Protein AF-A0A967WI03-F1 (afdb_monomer)

Mean predicted aligned error: 7.48 Å

Solvent-accessible surface area (backbone atoms only — not comparable to full-atom values): 5392 Å² total; per-residue (Å²): 137,85,80,77,81,77,75,78,75,82,81,79,48,70,71,58,52,51,54,53,49,50,52,45,67,76,40,47,65,60,49,51,49,29,46,52,47,22,54,50,31,50,52,46,34,56,50,45,36,52,59,41,24,59,76,35,69,90,49,59,69,73,56,16,50,51,55,17,64,68,30,66,70,36,48,53,28,51,54,50,21,52,52,28,42,50,54,30,52,51,54,52,49,66,73,76,108

pLDDT: mean 90.45, std 12.26, range [49.16, 98.56]

Structure (mmCIF, N/CA/C/O backbone):
data_AF-A0A967WI03-F1
#
_entry.id   AF-A0A967WI03-F1
#
loop_
_atom_site.group_PDB
_atom_site.id
_atom_site.type_symbol
_atom_site.label_atom_id
_atom_site.label_alt_id
_atom_site.label_comp_id
_atom_site.label_asym_id
_atom_site.label_entity_id
_atom_site.label_seq_id
_atom_site.pdbx_PDB_ins_code
_atom_site.Cartn_x
_atom_site.Cartn_y
_atom_site.Cartn_z
_atom_site.occupancy
_atom_site.B_iso_or_equiv
_atom_site.auth_seq_id
_atom_site.auth_comp_id
_atom_site.auth_asym_id
_atom_site.auth_atom_id
_atom_site.pdbx_PDB_model_num
ATOM 1 N N . MET A 1 1 ? 44.776 32.805 -11.571 1.00 49.16 1 MET A N 1
ATOM 2 C CA . MET A 1 1 ? 43.399 32.263 -11.620 1.00 49.16 1 MET A CA 1
ATOM 3 C C . MET A 1 1 ? 43.374 31.160 -12.667 1.00 49.16 1 MET A C 1
ATOM 5 O O . MET A 1 1 ? 43.384 31.469 -13.847 1.00 49.16 1 MET A O 1
ATOM 9 N N . SER A 1 2 ? 43.475 29.898 -12.240 1.00 55.31 2 SER A N 1
ATOM 10 C CA . SER A 1 2 ? 43.470 28.727 -13.129 1.00 55.31 2 SER A CA 1
ATOM 11 C C . SER A 1 2 ? 42.024 28.292 -13.352 1.00 55.31 2 SER A C 1
ATOM 13 O O . SER A 1 2 ? 41.350 27.888 -12.406 1.00 55.31 2 SER A O 1
ATOM 15 N N . THR A 1 3 ? 41.518 28.443 -14.571 1.00 63.12 3 THR A N 1
ATOM 16 C CA . THR A 1 3 ? 40.209 27.924 -14.969 1.00 63.12 3 THR A CA 1
ATOM 17 C C . THR A 1 3 ? 40.357 26.434 -15.246 1.00 63.12 3 THR A C 1
ATOM 19 O O . THR A 1 3 ? 40.925 26.046 -16.266 1.00 63.12 3 THR A O 1
ATOM 22 N N . LEU A 1 4 ? 39.873 25.601 -14.325 1.00 57.59 4 LEU A N 1
ATOM 23 C CA . LEU A 1 4 ? 39.757 24.162 -14.547 1.00 57.59 4 LEU A CA 1
ATOM 24 C C . LEU A 1 4 ? 38.930 23.909 -15.822 1.00 57.59 4 LEU A C 1
ATOM 26 O O . LEU A 1 4 ? 37.849 24.494 -15.956 1.00 57.59 4 LEU A O 1
ATOM 30 N N . PRO A 1 5 ? 39.396 23.064 -16.758 1.00 60.47 5 PRO A N 1
ATOM 31 C CA . PRO A 1 5 ? 38.597 22.696 -17.916 1.00 60.47 5 PRO A CA 1
ATOM 32 C C . PRO A 1 5 ? 37.355 21.936 -17.437 1.00 60.47 5 PRO A C 1
ATOM 34 O O . PRO A 1 5 ? 37.463 20.933 -16.731 1.00 60.47 5 PRO A O 1
ATOM 37 N N . ARG A 1 6 ? 36.162 22.416 -17.811 1.00 61.75 6 ARG A N 1
ATOM 38 C CA . ARG A 1 6 ? 34.929 21.631 -17.672 1.00 61.75 6 ARG A CA 1
ATOM 39 C C . ARG A 1 6 ? 35.108 20.352 -18.484 1.00 61.75 6 ARG A C 1
ATOM 41 O O . ARG A 1 6 ? 35.352 20.426 -19.686 1.00 61.75 6 ARG A O 1
ATOM 48 N N . SER A 1 7 ? 34.994 19.200 -17.831 1.00 61.62 7 SER A N 1
ATOM 49 C CA . SER A 1 7 ? 34.923 17.912 -18.518 1.00 61.62 7 SER A CA 1
ATOM 50 C C . SER A 1 7 ? 33.804 17.969 -19.568 1.00 61.62 7 SER A C 1
ATOM 52 O O . SER A 1 7 ? 32.724 18.480 -19.250 1.00 61.62 7 SER A O 1
ATOM 54 N N . PRO A 1 8 ? 34.035 17.504 -20.808 1.00 57.97 8 PRO A N 1
ATOM 55 C CA . PRO A 1 8 ? 32.982 17.457 -21.810 1.00 57.97 8 PRO A CA 1
ATOM 56 C C . PRO A 1 8 ? 31.863 16.550 -21.297 1.00 57.97 8 PRO A C 1
ATOM 58 O O . PRO A 1 8 ? 32.123 15.427 -20.860 1.00 57.97 8 PRO A O 1
ATOM 61 N N . SER A 1 9 ? 30.624 17.046 -21.314 1.00 65.31 9 SER A N 1
ATOM 62 C CA . SER A 1 9 ? 29.455 16.213 -21.032 1.00 65.31 9 SER A CA 1
ATOM 63 C C . SER A 1 9 ? 29.482 15.006 -21.976 1.00 65.31 9 SER A C 1
ATOM 65 O O . SER A 1 9 ? 29.743 15.202 -23.168 1.00 65.31 9 SER A O 1
ATOM 67 N N . PRO A 1 10 ? 29.238 13.777 -21.488 1.00 68.25 10 PRO A N 1
ATOM 68 C CA . PRO A 1 10 ? 29.223 12.607 -22.352 1.00 68.25 10 PRO A CA 1
ATOM 69 C C . PRO A 1 10 ? 28.200 12.833 -23.467 1.00 68.25 10 PRO A C 1
ATOM 71 O O . PRO A 1 10 ? 27.034 13.130 -23.206 1.00 68.25 10 PRO A O 1
ATOM 74 N N . THR A 1 11 ? 28.657 12.765 -24.716 1.00 75.38 11 THR A N 1
ATOM 75 C CA . THR A 1 11 ? 27.792 12.919 -25.884 1.00 75.38 11 THR A CA 1
ATOM 76 C C . THR A 1 11 ? 26.890 11.690 -25.945 1.00 75.38 11 THR A C 1
ATOM 78 O O . THR A 1 11 ? 27.366 10.580 -26.180 1.00 75.38 11 THR A O 1
ATOM 81 N N . ILE A 1 12 ? 25.599 11.863 -25.657 1.00 78.62 12 ILE A N 1
ATOM 82 C CA . ILE A 1 12 ? 24.605 10.794 -25.798 1.00 78.62 12 ILE A CA 1
ATOM 83 C C . ILE A 1 12 ? 24.452 10.519 -27.295 1.00 78.62 12 ILE A C 1
ATOM 85 O O . ILE A 1 12 ? 24.236 11.450 -28.067 1.00 78.62 12 ILE A O 1
ATOM 89 N N . SER A 1 13 ? 24.600 9.260 -27.707 1.00 87.69 13 SER A N 1
ATOM 90 C CA . SER A 1 13 ? 24.369 8.865 -29.095 1.00 87.69 13 SER A CA 1
ATOM 91 C C . SER A 1 13 ? 22.875 8.757 -29.391 1.00 87.69 13 SER A C 1
ATOM 93 O O . SER A 1 13 ? 22.090 8.376 -28.519 1.00 87.69 13 SER A O 1
ATOM 95 N N . ASP A 1 14 ? 22.495 9.000 -30.644 1.00 86.19 14 ASP A N 1
ATOM 96 C CA . ASP A 1 14 ? 21.108 8.842 -31.104 1.00 86.19 14 ASP A CA 1
ATOM 97 C C . ASP A 1 14 ? 20.587 7.419 -30.844 1.00 86.19 14 ASP A C 1
ATOM 99 O O . ASP A 1 14 ? 19.468 7.239 -30.376 1.00 86.19 14 ASP A O 1
ATOM 103 N N . ALA A 1 15 ? 21.442 6.403 -30.996 1.00 84.50 15 ALA A N 1
ATOM 104 C CA . ALA A 1 15 ? 21.100 5.015 -30.679 1.00 84.50 15 ALA A CA 1
ATOM 105 C C . ALA A 1 15 ? 20.775 4.785 -29.187 1.00 84.50 15 ALA A C 1
ATOM 107 O O . ALA A 1 15 ? 19.947 3.939 -28.852 1.00 84.50 15 ALA A O 1
ATOM 108 N N . SER A 1 16 ? 21.431 5.505 -28.272 1.00 83.94 16 SER A N 1
ATOM 109 C CA . SER A 1 16 ? 21.106 5.445 -26.840 1.00 83.94 16 SER A CA 1
ATOM 110 C C . SER A 1 16 ? 19.806 6.188 -26.531 1.00 83.94 16 SER A C 1
ATOM 112 O O . SER A 1 16 ? 19.042 5.747 -25.673 1.00 83.94 16 SER A O 1
ATOM 114 N N . LEU A 1 17 ? 19.531 7.284 -27.247 1.00 86.62 17 LEU A N 1
ATOM 115 C CA . LEU A 1 17 ? 18.275 8.024 -27.141 1.00 86.62 17 LEU A CA 1
ATOM 116 C C . LEU A 1 17 ? 17.085 7.183 -27.623 1.00 86.62 17 LEU A C 1
ATOM 118 O O . LEU A 1 17 ? 16.088 7.083 -26.912 1.00 86.62 17 LEU A O 1
ATOM 122 N N . GLU A 1 18 ? 17.201 6.539 -28.784 1.00 88.19 18 GLU A N 1
ATOM 123 C CA . GLU A 1 18 ? 16.157 5.673 -29.347 1.00 88.19 18 GLU A CA 1
ATOM 124 C C . GLU A 1 18 ? 15.810 4.520 -28.403 1.00 88.19 18 GLU A C 1
ATOM 126 O O . GLU A 1 18 ? 14.640 4.322 -28.084 1.00 88.19 18 GLU A O 1
ATOM 131 N N . LYS A 1 19 ? 16.817 3.838 -27.843 1.00 86.62 19 LYS A N 1
ATOM 132 C CA . LYS A 1 19 ? 16.597 2.773 -26.850 1.00 86.62 19 LYS A CA 1
ATOM 133 C C . LYS A 1 19 ? 15.852 3.261 -25.607 1.00 86.62 19 LYS A C 1
ATOM 135 O O . LYS A 1 19 ? 14.995 2.548 -25.090 1.00 86.62 19 LYS A O 1
ATOM 140 N N . ALA A 1 20 ? 16.166 4.462 -25.122 1.00 85.50 20 ALA A N 1
ATOM 141 C CA . ALA A 1 20 ? 15.477 5.043 -23.972 1.00 85.50 20 ALA A CA 1
ATOM 142 C C . ALA A 1 20 ? 14.012 5.386 -24.295 1.00 85.50 20 ALA A C 1
ATOM 144 O O . ALA A 1 20 ? 13.128 5.183 -23.460 1.00 85.50 20 ALA A O 1
ATOM 145 N N . LEU A 1 21 ? 13.743 5.880 -25.507 1.00 86.94 21 LEU A N 1
ATOM 146 C CA . LEU A 1 21 ? 12.388 6.177 -25.976 1.00 86.94 21 LEU A CA 1
ATOM 147 C C . LEU A 1 21 ? 11.562 4.904 -26.186 1.00 86.94 21 LEU A C 1
ATOM 149 O O . LEU A 1 21 ? 10.403 4.875 -25.773 1.00 86.94 21 LEU A O 1
ATOM 153 N N . ASP A 1 22 ? 12.150 3.856 -26.762 1.00 89.50 22 ASP A N 1
ATOM 154 C CA . ASP A 1 22 ? 11.504 2.550 -26.916 1.00 89.50 22 ASP A CA 1
ATOM 155 C C . ASP A 1 22 ? 11.158 1.951 -25.551 1.00 89.50 22 ASP A C 1
ATOM 157 O O . ASP A 1 22 ? 10.013 1.570 -25.318 1.00 89.50 22 ASP A O 1
ATOM 161 N N . TRP A 1 23 ? 12.099 1.971 -24.599 1.00 88.19 23 TRP A N 1
ATOM 162 C CA . TRP A 1 23 ? 11.831 1.508 -23.238 1.00 88.19 23 TRP A CA 1
ATOM 163 C C . TRP A 1 23 ? 10.677 2.281 -22.594 1.00 88.19 23 TRP A C 1
ATOM 165 O O . TRP A 1 23 ? 9.781 1.676 -21.998 1.00 88.19 23 TRP A O 1
ATOM 175 N N . LEU A 1 24 ? 10.664 3.614 -22.727 1.00 87.31 24 LEU A N 1
ATOM 176 C CA . LEU A 1 24 ? 9.587 4.441 -22.189 1.00 87.31 24 LEU A CA 1
ATOM 177 C C . LEU A 1 24 ? 8.248 4.086 -22.838 1.00 87.31 24 LEU A C 1
ATOM 179 O O . LEU A 1 24 ? 7.267 3.913 -22.121 1.00 87.31 24 LEU A O 1
ATOM 183 N N . ARG A 1 25 ? 8.201 3.958 -24.167 1.00 89.31 25 ARG A N 1
ATOM 184 C CA . ARG A 1 25 ? 6.987 3.594 -24.904 1.00 89.31 25 ARG A CA 1
ATOM 185 C C . ARG A 1 25 ? 6.442 2.247 -24.438 1.00 89.31 25 ARG A C 1
ATOM 187 O O . ARG A 1 25 ? 5.249 2.140 -24.165 1.00 89.31 25 ARG A O 1
ATOM 194 N N . ASP A 1 26 ? 7.315 1.256 -24.310 1.00 92.44 26 ASP A N 1
ATOM 195 C CA . ASP A 1 26 ? 6.919 -0.125 -24.050 1.00 92.44 26 ASP A CA 1
ATOM 196 C C . ASP A 1 26 ? 6.514 -0.344 -22.577 1.00 92.44 26 ASP A C 1
ATOM 198 O O . ASP A 1 26 ? 5.712 -1.228 -22.277 1.00 92.44 26 ASP A O 1
ATOM 202 N N . ASN A 1 27 ? 7.005 0.491 -21.650 1.00 93.12 27 ASN A N 1
ATOM 203 C CA . ASN A 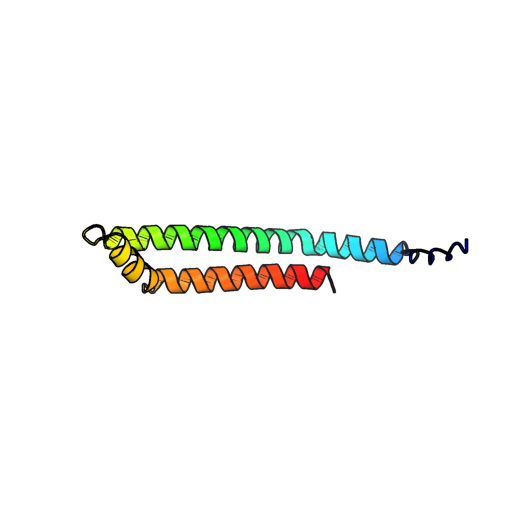1 27 ? 6.752 0.345 -20.210 1.00 93.12 27 ASN A CA 1
ATOM 204 C C . ASN A 1 27 ? 5.818 1.407 -19.608 1.00 93.12 27 ASN A C 1
ATOM 206 O O . ASN A 1 27 ? 5.315 1.201 -18.499 1.00 93.12 27 ASN A O 1
ATOM 210 N N . ALA A 1 28 ? 5.554 2.527 -20.294 1.00 91.06 28 ALA A N 1
ATOM 211 C CA . ALA A 1 28 ? 4.791 3.656 -19.744 1.00 91.06 28 ALA A CA 1
ATOM 212 C C . ALA A 1 28 ? 3.424 3.241 -19.189 1.00 91.06 28 ALA A C 1
ATOM 214 O O . ALA A 1 28 ? 3.041 3.653 -18.093 1.00 91.06 28 ALA A O 1
ATOM 215 N N . GLU A 1 29 ? 2.698 2.395 -19.917 1.00 94.31 29 GLU A N 1
ATOM 216 C CA . GLU A 1 29 ? 1.371 1.946 -19.505 1.00 94.31 29 GLU A CA 1
ATOM 217 C C . GLU A 1 29 ? 1.434 1.062 -18.247 1.00 94.31 29 GLU A C 1
ATOM 219 O O . GLU A 1 29 ? 0.640 1.222 -17.319 1.00 94.31 29 GLU A O 1
ATOM 224 N N . ALA A 1 30 ? 2.417 0.159 -18.173 1.00 94.12 30 ALA A N 1
ATOM 225 C CA . ALA A 1 30 ? 2.628 -0.702 -17.013 1.00 94.12 30 ALA A CA 1
ATOM 226 C C . ALA A 1 30 ? 3.041 0.100 -15.767 1.00 94.12 30 ALA A C 1
ATOM 228 O O . ALA A 1 30 ? 2.502 -0.134 -14.685 1.00 94.12 30 ALA A O 1
ATOM 229 N N . ILE A 1 31 ? 3.928 1.089 -15.922 1.00 94.19 31 ILE A N 1
ATOM 230 C CA . ILE A 1 31 ? 4.318 2.013 -14.845 1.00 94.19 31 ILE A CA 1
ATOM 231 C C . ILE A 1 31 ? 3.107 2.823 -14.373 1.00 94.19 31 ILE A C 1
ATOM 233 O O . ILE A 1 31 ? 2.882 2.957 -13.168 1.00 94.19 31 ILE A O 1
ATOM 237 N N . GLY A 1 32 ? 2.311 3.342 -15.313 1.00 94.88 32 GLY A N 1
ATOM 238 C CA . GLY A 1 32 ? 1.099 4.102 -15.019 1.00 94.88 32 GLY A CA 1
ATOM 239 C C . GLY A 1 32 ? 0.094 3.290 -14.205 1.00 94.88 32 GLY A C 1
ATOM 240 O O . GLY A 1 32 ? -0.393 3.770 -13.180 1.00 94.88 32 GLY A O 1
ATOM 241 N N . ARG A 1 33 ? -0.151 2.035 -14.600 1.00 96.94 33 ARG A N 1
ATOM 242 C CA . ARG A 1 33 ? -0.990 1.097 -13.839 1.00 96.94 33 ARG A CA 1
ATOM 243 C C . ARG A 1 33 ? -0.443 0.837 -12.441 1.00 96.94 33 ARG A C 1
ATOM 245 O O . ARG A 1 33 ? -1.163 1.039 -11.472 1.00 96.94 33 ARG A O 1
ATOM 252 N N . ALA A 1 34 ? 0.838 0.490 -12.319 1.00 96.88 34 ALA A N 1
ATOM 253 C CA . ALA A 1 34 ? 1.453 0.231 -11.018 1.00 96.88 34 ALA A CA 1
ATOM 254 C C . ALA A 1 34 ? 1.364 1.452 -10.084 1.00 96.88 34 ALA A C 1
ATOM 256 O O . ALA A 1 34 ? 1.123 1.313 -8.882 1.00 96.88 34 ALA A O 1
ATOM 257 N N . LYS A 1 35 ? 1.496 2.669 -10.632 1.00 97.12 35 LYS A N 1
ATOM 258 C CA . LYS A 1 35 ? 1.307 3.902 -9.862 1.00 97.12 35 LYS A CA 1
ATOM 259 C C . LYS A 1 35 ? -0.137 4.076 -9.405 1.00 97.12 35 LYS A C 1
ATOM 261 O O . LYS A 1 35 ? -0.362 4.419 -8.243 1.00 97.12 35 LYS A O 1
ATOM 266 N N . ALA A 1 36 ? -1.093 3.882 -10.311 1.00 98.00 36 ALA A N 1
ATOM 267 C CA . ALA A 1 36 ? -2.513 3.981 -10.000 1.00 98.00 36 ALA A CA 1
ATOM 268 C C . ALA A 1 36 ? -2.894 2.990 -8.892 1.00 98.00 36 ALA A C 1
ATOM 270 O O . ALA A 1 36 ? -3.506 3.390 -7.900 1.00 98.00 36 ALA A O 1
ATOM 271 N N . ASP A 1 37 ? -2.430 1.746 -9.005 1.00 97.94 37 ASP A N 1
ATOM 272 C CA . ASP A 1 37 ? -2.646 0.699 -8.013 1.00 97.94 37 ASP A CA 1
ATOM 273 C C . ASP A 1 37 ? -2.067 1.106 -6.657 1.00 97.94 37 ASP A C 1
ATOM 275 O O . ASP A 1 37 ? -2.809 1.152 -5.677 1.00 97.94 37 ASP A O 1
ATOM 279 N N . SER A 1 38 ? -0.794 1.516 -6.605 1.00 98.00 38 SER A N 1
ATOM 280 C CA . SER A 1 38 ? -0.133 1.972 -5.373 1.00 98.00 38 SER A CA 1
ATOM 281 C C . SER A 1 38 ? -0.912 3.091 -4.668 1.00 98.00 38 SER A C 1
ATOM 283 O O . SER A 1 38 ? -1.165 3.013 -3.461 1.00 98.00 38 SER A O 1
ATOM 285 N N . VAL A 1 39 ? -1.352 4.110 -5.415 1.00 98.19 39 VAL A N 1
ATOM 286 C CA . VAL A 1 39 ? -2.148 5.217 -4.862 1.00 98.19 39 VAL A CA 1
ATOM 287 C C . VAL A 1 39 ? -3.505 4.71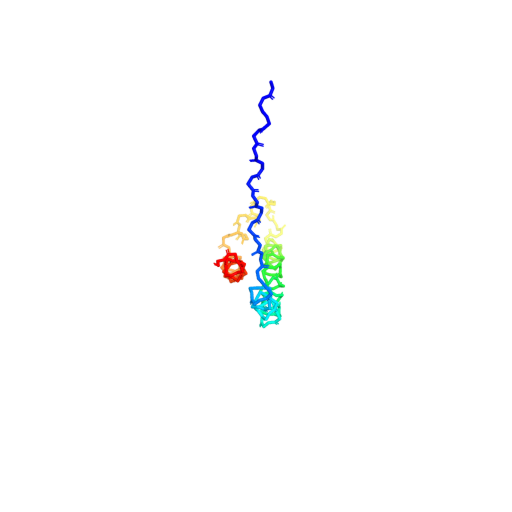9 -4.368 1.00 98.19 39 VAL A C 1
A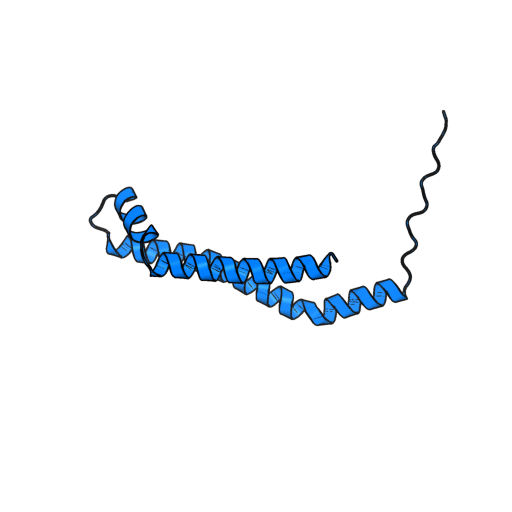TOM 289 O O . VAL A 1 39 ? -3.925 5.078 -3.267 1.00 98.19 39 VAL A O 1
ATOM 292 N N . SER A 1 40 ? -4.186 3.886 -5.154 1.00 98.12 40 SER A N 1
ATOM 293 C CA . SER A 1 40 ? -5.514 3.378 -4.810 1.00 98.12 40 SER A CA 1
ATOM 294 C C . SER A 1 40 ? -5.490 2.532 -3.535 1.00 98.12 40 SER A C 1
ATOM 296 O O . SER A 1 40 ? -6.318 2.743 -2.650 1.00 98.12 40 SER A O 1
ATOM 298 N N . THR A 1 41 ? -4.499 1.648 -3.376 1.00 97.88 41 THR A N 1
ATOM 299 C CA . THR A 1 41 ? -4.372 0.783 -2.200 1.00 97.88 41 THR A CA 1
ATOM 300 C C . THR A 1 41 ? -4.051 1.568 -0.935 1.00 97.88 41 THR A C 1
ATOM 302 O O . THR A 1 41 ? -4.618 1.269 0.114 1.00 97.88 41 THR A O 1
ATOM 305 N N . ALA A 1 42 ? -3.231 2.621 -1.033 1.00 97.56 42 ALA A N 1
ATOM 306 C CA . ALA A 1 42 ? -2.932 3.488 0.105 1.00 97.56 42 ALA A CA 1
ATOM 307 C C . ALA A 1 42 ? -4.196 4.199 0.618 1.00 97.56 42 ALA A C 1
ATOM 309 O O . ALA A 1 42 ? -4.463 4.228 1.820 1.00 97.56 42 ALA A O 1
ATOM 310 N N . ARG A 1 43 ? -5.035 4.703 -0.297 1.00 98.25 43 ARG A N 1
ATOM 311 C CA . ARG A 1 43 ? -6.331 5.310 0.058 1.00 98.25 43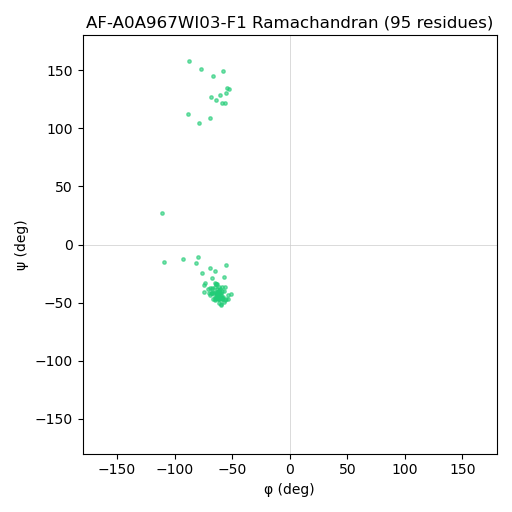 ARG A CA 1
ATOM 312 C C . ARG A 1 43 ? -7.332 4.286 0.570 1.00 98.25 43 ARG A C 1
ATOM 314 O O . ARG A 1 43 ? -8.079 4.564 1.505 1.00 98.25 43 ARG A O 1
ATOM 321 N N . MET A 1 44 ? -7.326 3.087 -0.002 1.00 98.00 44 MET A N 1
ATOM 322 C CA . MET A 1 44 ? -8.191 2.005 0.449 1.00 98.00 44 MET A CA 1
ATOM 323 C C . MET A 1 44 ? -7.836 1.556 1.870 1.00 98.00 44 MET A C 1
ATOM 325 O O . MET A 1 44 ? -8.742 1.299 2.655 1.00 98.00 44 MET A O 1
ATOM 329 N N . ARG A 1 45 ? -6.551 1.533 2.251 1.00 98.25 45 ARG A N 1
ATOM 330 C CA . ARG A 1 45 ? -6.141 1.255 3.635 1.00 98.25 45 ARG A CA 1
ATOM 331 C C . ARG A 1 45 ? -6.745 2.258 4.620 1.00 98.25 45 ARG A C 1
ATOM 333 O O . ARG A 1 45 ? -7.294 1.842 5.639 1.00 98.25 45 ARG A O 1
ATOM 340 N N . GLU A 1 46 ? -6.674 3.556 4.318 1.00 98.06 46 GLU A N 1
ATOM 341 C CA . GLU A 1 46 ? -7.282 4.617 5.140 1.00 98.06 46 GLU A CA 1
ATOM 342 C C . GLU A 1 46 ? -8.804 4.427 5.254 1.00 98.06 46 GLU A C 1
ATOM 344 O O . GLU A 1 46 ? -9.374 4.506 6.344 1.00 98.06 46 GLU A O 1
ATOM 349 N N . HIS A 1 47 ? -9.462 4.108 4.136 1.00 98.38 47 HIS A N 1
ATOM 350 C CA . HIS A 1 47 ? -10.899 3.852 4.106 1.00 98.38 47 HIS A CA 1
ATOM 351 C C . HIS A 1 47 ? -11.293 2.623 4.936 1.00 98.38 47 HIS A C 1
ATOM 353 O O . HIS A 1 47 ? -12.219 2.688 5.745 1.00 98.38 47 HIS A O 1
ATOM 359 N N . ILE A 1 48 ? -10.563 1.515 4.788 1.00 98.56 48 ILE A N 1
ATOM 360 C CA . ILE A 1 48 ? -10.781 0.288 5.557 1.00 98.56 48 ILE A CA 1
ATOM 361 C C . ILE A 1 48 ? -10.589 0.561 7.046 1.00 98.56 48 ILE A C 1
ATOM 363 O O . ILE A 1 48 ? -11.423 0.129 7.835 1.00 98.56 48 ILE A O 1
ATOM 367 N N . LEU A 1 49 ? -9.564 1.321 7.443 1.00 98.38 49 LEU A N 1
ATOM 368 C CA . LEU A 1 49 ? -9.377 1.705 8.844 1.00 98.38 49 LEU A CA 1
ATOM 369 C C . LEU A 1 49 ? -10.615 2.419 9.398 1.00 98.38 49 LEU A C 1
ATOM 371 O O . LEU A 1 49 ? -11.119 2.034 10.450 1.00 98.38 49 LEU A O 1
ATOM 375 N N . ALA A 1 50 ? -11.148 3.399 8.666 1.00 98.19 50 ALA A N 1
ATOM 376 C CA . ALA A 1 50 ? -12.350 4.122 9.072 1.00 98.19 50 ALA A CA 1
ATOM 377 C C . ALA A 1 50 ? -13.581 3.201 9.181 1.00 98.19 50 ALA A C 1
ATOM 379 O O . ALA A 1 50 ? -14.349 3.299 10.140 1.00 98.19 50 ALA A O 1
ATOM 380 N N . LEU A 1 51 ? -13.755 2.265 8.239 1.00 98.38 51 LEU A N 1
ATOM 381 C CA . LEU A 1 51 ? -14.827 1.264 8.293 1.00 98.38 51 LEU A CA 1
ATOM 382 C C . LEU A 1 51 ? -14.689 0.327 9.498 1.00 98.38 51 LEU A C 1
ATOM 384 O O . LEU A 1 51 ? -15.693 -0.034 10.111 1.00 98.38 51 LEU A O 1
ATOM 388 N N . GLN A 1 52 ? -13.464 -0.063 9.848 1.00 98.44 52 GLN A N 1
ATOM 389 C CA . GLN A 1 52 ? -13.204 -0.898 11.017 1.00 98.44 52 GLN A CA 1
ATOM 390 C C . GLN A 1 52 ? -13.443 -0.121 12.318 1.00 98.44 52 GLN A C 1
ATOM 392 O O . GLN A 1 52 ? -14.119 -0.632 13.205 1.00 98.44 52 GLN A O 1
ATOM 397 N N . MET A 1 53 ? -13.016 1.143 12.411 1.00 98.38 53 MET A N 1
ATOM 398 C CA . MET A 1 53 ? -13.295 2.000 13.574 1.00 98.38 53 MET A CA 1
ATOM 399 C C . MET A 1 53 ? -14.799 2.201 13.798 1.00 98.38 53 MET A C 1
ATOM 401 O O . MET A 1 53 ? -15.265 2.150 14.935 1.00 98.38 53 MET A O 1
ATOM 405 N N . LYS A 1 54 ? -15.583 2.342 12.717 1.00 97.94 54 LYS A N 1
ATOM 406 C CA . LYS A 1 54 ? -17.046 2.499 12.779 1.00 97.94 54 LYS A CA 1
ATOM 407 C C . LYS A 1 54 ? -17.750 1.345 13.506 1.00 97.94 54 LYS A C 1
ATOM 409 O O . LYS A 1 54 ? -18.805 1.564 14.096 1.00 97.94 54 LYS A O 1
ATOM 414 N N . GLN A 1 55 ? -17.183 0.138 13.495 1.00 97.31 55 GLN A N 1
ATOM 415 C CA . GLN A 1 55 ? -17.753 -1.019 14.201 1.00 97.31 55 GLN A CA 1
ATOM 416 C C . GLN A 1 55 ? -17.668 -0.883 15.728 1.00 97.31 55 GLN A C 1
ATOM 418 O O . GLN A 1 55 ? -18.441 -1.514 16.443 1.00 97.31 55 GLN A O 1
ATOM 423 N N . PHE A 1 56 ? -16.782 -0.019 16.229 1.00 96.69 56 PHE A N 1
ATOM 424 C CA . PHE A 1 56 ? -16.530 0.190 17.652 1.00 96.69 56 PHE A CA 1
ATOM 425 C C . PHE A 1 56 ? -17.015 1.563 18.138 1.00 96.69 56 PHE A C 1
ATOM 427 O O . PHE A 1 56 ? -16.479 2.097 19.103 1.00 96.69 56 PHE A O 1
ATOM 434 N N . ALA A 1 57 ? -18.033 2.146 17.495 1.00 95.44 57 ALA A N 1
ATOM 435 C CA . ALA A 1 57 ? -18.479 3.528 17.724 1.00 95.44 57 ALA A CA 1
ATOM 436 C C . ALA A 1 57 ? -18.833 3.884 19.187 1.00 95.44 57 ALA A C 1
ATOM 438 O O . ALA A 1 57 ? -18.893 5.062 19.530 1.00 95.44 57 ALA A O 1
ATOM 439 N N . THR A 1 58 ? -19.063 2.891 20.051 1.00 97.44 58 THR A N 1
ATOM 440 C CA . THR A 1 58 ? -19.331 3.067 21.488 1.00 97.44 58 THR A CA 1
ATOM 441 C C . THR A 1 58 ? -18.071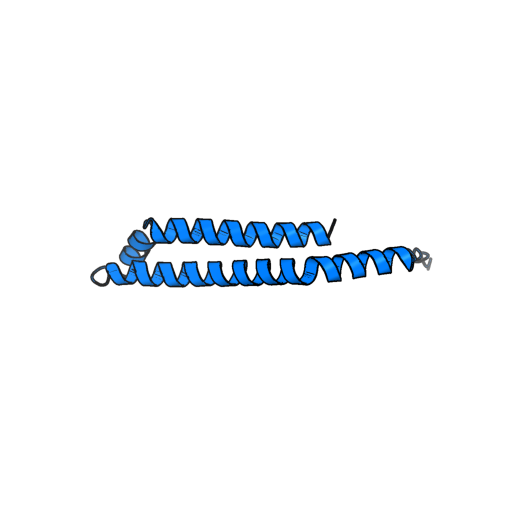 3.256 22.340 1.00 97.44 58 THR A C 1
ATOM 443 O O . THR A 1 58 ? -18.173 3.685 23.488 1.00 97.44 58 THR A O 1
ATOM 446 N N . LEU A 1 59 ? -16.886 2.939 21.812 1.00 97.44 59 LEU A N 1
ATOM 447 C CA . LEU A 1 59 ? -15.608 3.102 22.503 1.00 97.44 59 LEU A CA 1
ATOM 448 C C . LEU A 1 59 ? -15.032 4.513 22.292 1.00 97.44 59 LEU A C 1
ATOM 450 O O . LEU A 1 59 ? -15.335 5.156 21.287 1.00 97.44 59 LEU A O 1
ATOM 454 N N . PRO A 1 60 ? -14.134 4.997 23.171 1.00 98.12 60 PRO A N 1
ATOM 455 C CA . PRO A 1 60 ? -13.324 6.179 22.882 1.00 98.12 60 PRO A CA 1
ATOM 456 C C . PRO A 1 60 ? -12.490 5.996 21.604 1.00 98.12 60 PRO A C 1
ATOM 458 O O . PRO A 1 60 ? -12.045 4.886 21.313 1.00 98.12 60 PRO A O 1
ATOM 461 N N . VAL A 1 61 ? -12.212 7.085 20.879 1.00 96.88 61 VAL A N 1
ATOM 462 C CA . VAL A 1 61 ? -11.513 7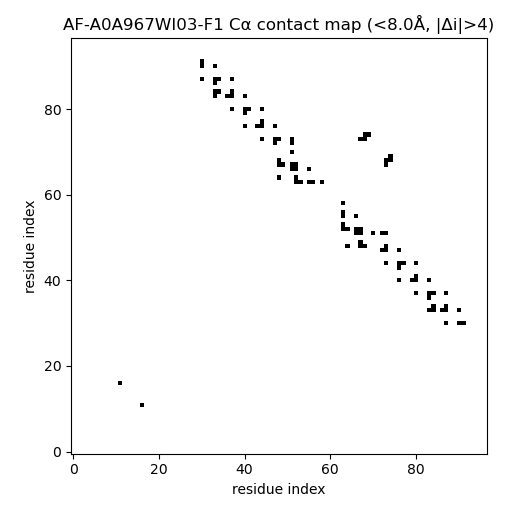.063 19.573 1.00 96.88 61 VAL A CA 1
ATOM 463 C C . VAL A 1 61 ? -10.207 6.259 19.603 1.00 96.88 61 VAL A C 1
ATOM 465 O O . VAL A 1 61 ? -9.963 5.459 18.705 1.00 96.88 61 VAL A O 1
ATOM 468 N N . SER A 1 62 ? -9.396 6.399 20.655 1.00 97.25 62 SER A N 1
ATOM 469 C CA . SER A 1 62 ? -8.134 5.657 20.798 1.00 97.25 62 SER A CA 1
ATOM 470 C C . SER A 1 62 ? -8.330 4.141 20.926 1.00 97.25 62 SER A C 1
ATOM 472 O O . SER A 1 62 ? -7.523 3.363 20.421 1.00 97.25 62 SER A O 1
ATOM 474 N N . ALA A 1 63 ? -9.414 3.704 21.572 1.00 98.06 63 ALA A N 1
ATOM 475 C CA . ALA A 1 63 ? -9.766 2.294 21.659 1.00 98.06 63 ALA A CA 1
ATOM 476 C C . ALA A 1 63 ? -10.323 1.783 20.320 1.00 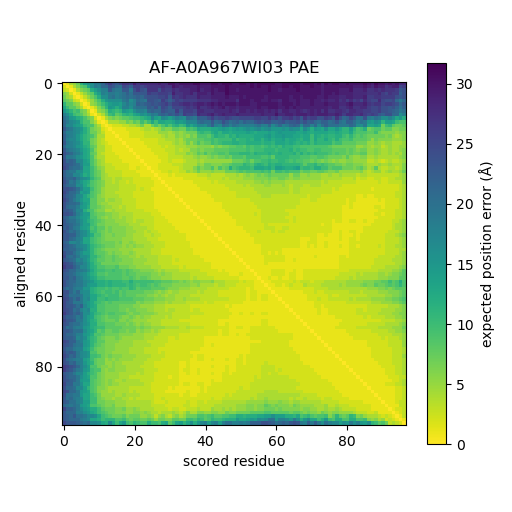98.06 63 ALA A C 1
ATOM 478 O O . ALA A 1 63 ? -9.908 0.715 19.883 1.00 98.06 63 ALA A O 1
ATOM 479 N N . GLN A 1 64 ? -11.161 2.564 19.622 1.00 98.44 64 GLN A N 1
ATOM 480 C CA . GLN A 1 64 ? -11.623 2.230 18.264 1.00 98.44 64 GLN A CA 1
ATOM 481 C C . GLN A 1 64 ? -10.451 2.004 17.310 1.00 98.44 64 GLN A C 1
ATOM 483 O O . GLN A 1 64 ? -10.422 1.026 16.569 1.00 98.44 64 GLN A O 1
ATOM 488 N N . GLU A 1 65 ? -9.476 2.913 17.341 1.00 97.94 65 GLU A N 1
ATOM 489 C CA . GLU A 1 65 ? -8.296 2.858 16.488 1.00 97.94 65 GLU A CA 1
ATOM 490 C C . GLU A 1 65 ? -7.453 1.609 16.768 1.00 97.94 65 GLU A C 1
ATOM 492 O O . GLU A 1 65 ? -6.992 0.958 15.831 1.00 97.94 65 GLU A O 1
ATOM 497 N N . ARG A 1 66 ? -7.283 1.237 18.043 1.00 98.38 66 ARG A N 1
ATOM 498 C CA . ARG A 1 66 ? -6.573 0.012 18.431 1.00 98.38 66 ARG A CA 1
ATOM 499 C C . ARG A 1 66 ? -7.259 -1.238 17.880 1.00 98.38 66 ARG A C 1
ATOM 501 O O . ARG A 1 66 ? -6.586 -2.052 17.252 1.00 98.38 66 ARG A O 1
ATOM 508 N N . GLU A 1 67 ? -8.570 -1.374 18.084 1.00 98.38 67 GLU A N 1
ATOM 509 C CA . GLU A 1 67 ? -9.322 -2.538 17.591 1.00 98.38 67 GLU A CA 1
ATOM 510 C C . GLU A 1 67 ? -9.306 -2.600 16.055 1.00 98.38 67 GLU A C 1
ATOM 512 O O . GLU A 1 67 ? -9.049 -3.645 15.457 1.00 98.38 67 GLU A O 1
ATOM 517 N N . ALA A 1 68 ? -9.488 -1.454 15.395 1.00 98.31 68 ALA A N 1
ATOM 518 C CA . ALA A 1 68 ? -9.462 -1.360 13.943 1.00 98.31 68 ALA A CA 1
ATOM 519 C C . ALA A 1 68 ? -8.093 -1.735 13.355 1.00 98.31 68 ALA A C 1
ATOM 521 O O . ALA A 1 68 ? -8.029 -2.493 12.385 1.00 98.31 68 ALA A O 1
ATOM 522 N N . LYS A 1 69 ? -6.996 -1.265 13.965 1.00 98.31 69 LYS A N 1
ATOM 523 C CA . LYS A 1 69 ? -5.624 -1.604 13.553 1.00 98.31 69 LYS A CA 1
ATOM 524 C C . LYS A 1 69 ? -5.271 -3.074 13.788 1.00 98.31 69 LYS A C 1
ATOM 526 O O . LYS A 1 69 ? -4.453 -3.612 13.048 1.00 98.31 69 LYS A O 1
ATOM 531 N N . ALA A 1 70 ? -5.881 -3.716 14.782 1.00 98.19 70 ALA A N 1
ATOM 532 C CA . ALA A 1 70 ? -5.718 -5.145 15.050 1.00 98.19 70 ALA A CA 1
ATOM 533 C C . ALA A 1 70 ? -6.575 -6.038 14.131 1.00 98.19 70 ALA A C 1
ATOM 535 O O . ALA A 1 70 ? -6.390 -7.255 14.103 1.00 98.19 70 ALA A O 1
ATOM 536 N N . SER A 1 71 ? -7.514 -5.460 13.375 1.00 98.25 71 SER A N 1
ATOM 537 C CA . SER A 1 71 ? -8.408 -6.227 12.510 1.00 98.25 71 SER A CA 1
ATOM 538 C C . SER A 1 71 ? -7.668 -6.903 11.351 1.00 98.25 71 SER A C 1
ATOM 540 O O . SER A 1 71 ? -6.763 -6.336 10.728 1.00 98.25 71 SER A O 1
ATOM 542 N N . LYS A 1 72 ? -8.131 -8.104 10.980 1.00 98.38 72 LYS A N 1
ATOM 543 C CA . LYS A 1 72 ? -7.634 -8.809 9.791 1.00 98.38 72 LYS A CA 1
ATOM 544 C C . LYS A 1 72 ? -7.799 -7.965 8.521 1.00 98.38 72 LYS A C 1
ATOM 546 O O . LYS A 1 72 ? -6.901 -7.932 7.691 1.00 98.38 72 LYS A O 1
ATOM 551 N N . ALA A 1 73 ? -8.922 -7.260 8.385 1.00 98.06 73 ALA A N 1
ATOM 552 C CA . ALA A 1 73 ? -9.195 -6.434 7.212 1.00 98.06 73 ALA A CA 1
ATOM 553 C C . ALA A 1 73 ? -8.157 -5.314 7.036 1.00 98.06 73 ALA A C 1
ATOM 555 O O . ALA A 1 73 ? -7.701 -5.067 5.922 1.00 98.06 73 ALA A O 1
ATOM 556 N N . TYR A 1 74 ? -7.752 -4.658 8.128 1.00 98.38 74 TYR A N 1
ATOM 557 C CA . TYR A 1 74 ? -6.717 -3.629 8.069 1.00 98.38 74 TYR A CA 1
ATOM 558 C C . TYR A 1 74 ? -5.326 -4.220 7.800 1.00 98.38 74 TYR A C 1
ATOM 560 O O . TYR A 1 74 ? -4.571 -3.662 7.006 1.00 98.38 74 TYR A O 1
ATOM 568 N N . HIS A 1 75 ? -5.006 -5.380 8.385 1.00 98.50 75 HIS A N 1
ATOM 569 C CA . HIS A 1 75 ? -3.784 -6.118 8.053 1.00 98.50 75 HIS A CA 1
ATOM 570 C C . HIS A 1 75 ? -3.713 -6.458 6.555 1.00 98.50 75 HIS A C 1
ATOM 572 O O . HIS A 1 75 ? -2.713 -6.175 5.899 1.00 98.50 75 HIS A O 1
ATOM 578 N N . ASP A 1 76 ? -4.786 -7.016 5.993 1.00 98.56 76 ASP A N 1
ATOM 579 C CA . ASP A 1 76 ? -4.848 -7.371 4.573 1.00 98.56 76 ASP A CA 1
ATOM 580 C C . ASP A 1 76 ? -4.695 -6.127 3.678 1.00 98.56 76 ASP A C 1
ATOM 582 O O . ASP A 1 76 ? -4.024 -6.184 2.646 1.00 98.56 76 ASP A O 1
ATOM 586 N N . ALA A 1 77 ? -5.244 -4.982 4.100 1.00 98.38 77 ALA A N 1
ATOM 587 C CA . ALA A 1 77 ? -5.075 -3.709 3.404 1.00 98.38 77 ALA A CA 1
ATOM 588 C C . ALA A 1 77 ? -3.616 -3.219 3.404 1.00 98.38 77 ALA A C 1
ATOM 590 O O . ALA A 1 77 ? -3.134 -2.753 2.373 1.00 98.38 77 ALA A O 1
ATOM 591 N N . ILE A 1 78 ? -2.892 -3.363 4.523 1.00 98.31 78 ILE A N 1
ATOM 592 C CA . ILE A 1 78 ? -1.454 -3.048 4.599 1.00 98.31 78 ILE A CA 1
ATOM 593 C C . ILE A 1 78 ? -0.659 -3.937 3.641 1.00 98.31 78 ILE A C 1
ATOM 595 O O . ILE A 1 78 ? 0.203 -3.445 2.916 1.00 98.31 78 ILE A O 1
ATOM 599 N N . VAL A 1 79 ? -0.947 -5.241 3.615 1.00 98.50 79 VAL A N 1
ATOM 600 C CA . VAL A 1 79 ? -0.257 -6.181 2.718 1.00 98.50 79 VAL A CA 1
ATOM 601 C C . VAL A 1 79 ? -0.518 -5.827 1.252 1.00 98.50 79 VAL A C 1
ATOM 603 O O . VAL A 1 79 ? 0.409 -5.847 0.439 1.00 98.50 79 VAL A O 1
ATOM 606 N N . ALA A 1 80 ? -1.756 -5.465 0.909 1.00 98.19 80 ALA A N 1
ATOM 607 C CA . ALA A 1 80 ? -2.112 -5.024 -0.435 1.00 98.19 80 ALA A CA 1
ATOM 608 C C . ALA A 1 80 ? -1.365 -3.740 -0.837 1.00 98.19 80 ALA A C 1
ATOM 610 O O . ALA A 1 80 ? -0.789 -3.690 -1.924 1.00 98.19 80 ALA A O 1
ATOM 611 N N . GLU A 1 81 ? -1.314 -2.739 0.049 1.00 98.38 81 GLU A N 1
ATOM 612 C CA . GLU A 1 81 ? -0.556 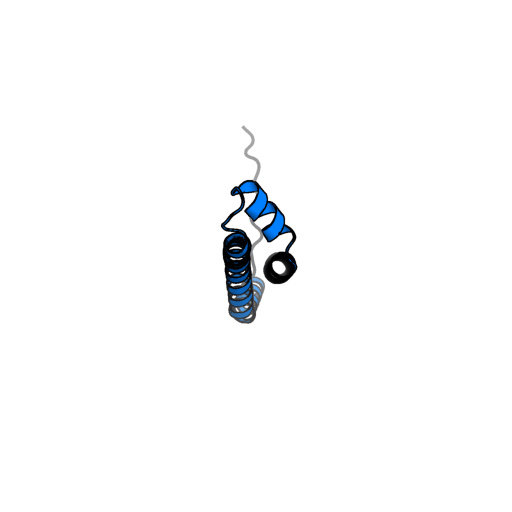-1.504 -0.182 1.00 98.38 81 GLU A CA 1
ATOM 613 C C . GLU A 1 81 ? 0.938 -1.775 -0.360 1.00 98.38 81 GLU A C 1
ATOM 615 O O . GLU A 1 81 ? 1.537 -1.289 -1.318 1.00 98.38 81 GLU A O 1
ATOM 620 N N . ALA A 1 82 ? 1.536 -2.598 0.504 1.00 98.19 82 ALA A N 1
ATOM 621 C CA . ALA A 1 82 ? 2.949 -2.949 0.417 1.00 98.19 82 ALA A CA 1
ATOM 622 C C . ALA A 1 82 ? 3.281 -3.639 -0.915 1.00 98.19 82 ALA A C 1
ATOM 624 O O . ALA A 1 82 ? 4.281 -3.311 -1.555 1.00 98.19 82 ALA A O 1
ATOM 625 N N . LYS A 1 83 ? 2.419 -4.555 -1.374 1.00 98.25 83 LYS A N 1
ATOM 626 C CA . LYS A 1 83 ? 2.587 -5.236 -2.662 1.00 98.25 83 LYS A CA 1
ATOM 627 C C . LYS A 1 83 ? 2.510 -4.258 -3.836 1.00 98.25 83 LYS A C 1
ATOM 629 O O . LYS A 1 83 ? 3.354 -4.317 -4.728 1.00 98.25 83 LYS A O 1
ATOM 634 N N . ALA A 1 84 ? 1.523 -3.364 -3.839 1.00 97.94 84 ALA A N 1
ATOM 635 C CA . ALA A 1 84 ? 1.349 -2.389 -4.912 1.00 97.94 84 ALA A CA 1
ATOM 636 C C . ALA A 1 84 ? 2.487 -1.353 -4.939 1.00 97.94 84 ALA A C 1
ATOM 638 O O . ALA A 1 84 ? 3.021 -1.045 -6.005 1.00 97.94 84 ALA A O 1
ATOM 639 N N . ALA A 1 85 ? 2.914 -0.866 -3.771 1.00 97.69 85 ALA A N 1
ATOM 640 C CA . ALA A 1 85 ? 4.062 0.025 -3.647 1.00 97.69 85 ALA A CA 1
ATOM 641 C C . ALA A 1 85 ? 5.356 -0.648 -4.129 1.00 97.69 85 ALA A C 1
ATOM 643 O O . ALA A 1 85 ? 6.086 -0.063 -4.924 1.00 97.69 85 ALA A O 1
ATOM 644 N N . GLY A 1 86 ? 5.609 -1.898 -3.726 1.00 97.12 86 GLY A N 1
ATOM 645 C CA . GLY A 1 86 ? 6.780 -2.654 -4.175 1.00 97.12 86 GLY A CA 1
ATOM 646 C C . GLY A 1 86 ? 6.800 -2.885 -5.689 1.00 97.12 86 GLY A C 1
ATOM 647 O O . GLY A 1 86 ? 7.846 -2.735 -6.321 1.00 97.12 86 GLY A O 1
ATOM 648 N N . ALA A 1 87 ? 5.645 -3.186 -6.294 1.00 96.38 87 ALA A N 1
ATOM 649 C CA . ALA A 1 87 ? 5.529 -3.323 -7.745 1.00 96.38 87 ALA A CA 1
ATOM 650 C C . ALA A 1 87 ? 5.867 -2.009 -8.469 1.00 96.38 87 ALA A C 1
ATOM 652 O O . ALA A 1 87 ? 6.632 -2.015 -9.433 1.00 96.38 87 ALA A O 1
ATOM 653 N N . TYR A 1 88 ? 5.358 -0.876 -7.978 1.00 96.38 88 TYR A N 1
ATOM 654 C CA . TYR A 1 88 ? 5.668 0.437 -8.542 1.00 96.38 88 TYR A CA 1
ATOM 655 C C . TYR A 1 88 ? 7.152 0.811 -8.392 1.00 96.38 88 TYR A C 1
ATOM 657 O O . TYR A 1 88 ? 7.776 1.222 -9.371 1.00 96.38 88 TYR A O 1
ATOM 665 N N . GLU A 1 89 ? 7.742 0.624 -7.208 1.00 94.69 89 GLU A N 1
ATOM 666 C CA . GLU A 1 89 ? 9.164 0.922 -6.983 1.00 94.69 89 GLU A CA 1
ATOM 667 C C . GLU A 1 89 ? 10.083 0.01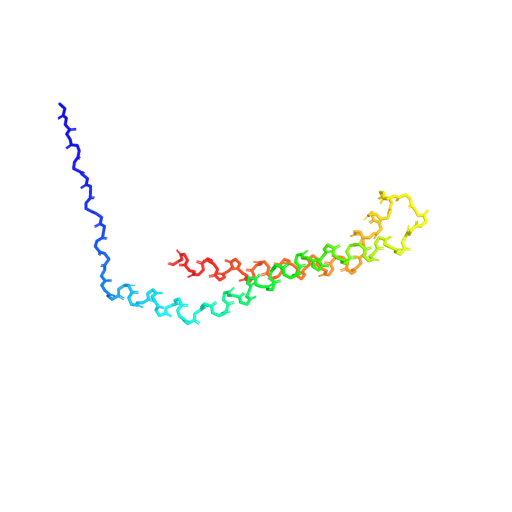7 -7.814 1.00 94.69 89 GLU A C 1
ATOM 669 O O . GLU A 1 89 ? 11.102 0.483 -8.317 1.00 94.69 89 GLU A O 1
ATOM 674 N N . THR A 1 90 ? 9.700 -1.240 -8.062 1.00 93.56 90 THR A N 1
ATOM 675 C CA . THR A 1 90 ? 10.448 -2.130 -8.969 1.00 93.56 90 THR A CA 1
ATOM 676 C C . THR A 1 90 ? 10.484 -1.569 -10.390 1.00 93.56 90 THR A C 1
ATOM 678 O O . THR A 1 90 ? 11.548 -1.481 -10.998 1.00 93.56 90 THR A O 1
ATOM 681 N N . MET A 1 91 ? 9.335 -1.132 -10.915 1.00 91.06 91 MET A N 1
ATOM 682 C CA . MET A 1 91 ? 9.258 -0.544 -12.257 1.00 91.06 91 MET A CA 1
ATOM 683 C C . MET A 1 91 ? 10.049 0.766 -12.355 1.00 91.06 91 MET A C 1
ATOM 685 O O . MET A 1 91 ? 10.641 1.064 -13.392 1.00 91.06 91 MET A O 1
ATOM 689 N N . LYS A 1 92 ? 10.086 1.544 -11.269 1.00 88.62 92 LYS A N 1
ATOM 690 C CA . LYS A 1 92 ? 10.894 2.760 -11.185 1.00 88.62 92 LYS A CA 1
ATOM 691 C C . LYS A 1 92 ? 12.392 2.443 -11.158 1.00 88.62 92 LYS A C 1
ATOM 693 O O . LYS A 1 92 ? 13.137 3.074 -11.895 1.00 88.62 92 LYS A O 1
ATOM 698 N N . ALA A 1 93 ? 12.823 1.446 -10.389 1.00 87.75 93 ALA A N 1
ATOM 699 C CA . ALA A 1 93 ? 14.220 1.021 -10.351 1.00 87.75 93 ALA A CA 1
ATOM 700 C C . ALA A 1 93 ? 14.705 0.515 -11.721 1.00 87.75 93 ALA A C 1
ATOM 702 O O . ALA A 1 93 ? 15.804 0.855 -12.140 1.00 87.75 93 ALA A O 1
ATOM 703 N N . LEU A 1 94 ? 13.863 -0.215 -12.464 1.00 83.62 94 LEU A N 1
ATOM 704 C CA . LEU A 1 94 ? 14.173 -0.672 -13.827 1.00 83.62 94 LEU A CA 1
ATOM 705 C C . LEU A 1 94 ? 14.336 0.467 -14.843 1.00 83.62 94 LEU A C 1
ATOM 707 O O . LEU A 1 94 ? 14.976 0.267 -15.867 1.00 83.62 94 LEU A O 1
ATOM 711 N N . ARG A 1 95 ? 13.758 1.645 -14.582 1.00 76.75 95 ARG A N 1
ATOM 712 C CA . ARG A 1 95 ? 13.980 2.849 -15.398 1.00 76.75 95 ARG A CA 1
ATOM 713 C C . ARG A 1 95 ? 15.363 3.457 -15.166 1.00 76.75 95 ARG A C 1
ATOM 715 O O . ARG A 1 95 ? 15.892 4.135 -16.040 1.00 76.75 95 ARG A O 1
ATOM 722 N N . GLU A 1 96 ? 15.860 3.332 -13.941 1.00 73.94 96 GLU A N 1
ATOM 723 C CA . GLU A 1 96 ? 17.076 3.993 -13.462 1.00 73.94 96 GLU A CA 1
ATOM 724 C C . GLU A 1 96 ? 18.332 3.120 -13.645 1.00 73.94 96 GLU A C 1
ATOM 726 O O . GLU A 1 96 ? 19.440 3.638 -13.509 1.00 73.94 96 GLU A O 1
ATOM 731 N N . ALA A 1 97 ? 18.153 1.827 -13.948 1.00 62.47 97 ALA A N 1
ATOM 732 C CA . ALA A 1 97 ? 19.201 0.833 -14.200 1.00 62.47 97 ALA A CA 1
ATOM 733 C C . ALA A 1 97 ? 19.641 0.796 -15.672 1.00 62.47 97 ALA A C 1
ATOM 735 O O . ALA A 1 97 ? 20.861 0.628 -15.900 1.00 62.47 97 ALA A O 1
#

Foldseek 3Di:
DDDDDDDPDPDQDPVNVVVLVVLCVVCVVVLVVLVVQLVVLVVVLVVQLVVQLVVVVVDPSVVSNVRSCVDPSSVVSVVSNVVSVVSNVVSVVVSVD

Secondary structure (DSSP, 8-state):
---PPPPPPP---HHHHHHHHHHHHHHHHHHHHHHHHHHHHHHHHHHHHHHHHHTTTTS-HHHHHHHHHHSHHHHHHHHHHHHHHHHHHHHHHHHH-

Radius of gyration: 23.14 Å; Cα contacts (8 Å, |Δi|>4): 52; chains: 1; bounding box: 63×41×54 Å

Nearest PDB structures (foldseek):
  4zwt-assembly2_I  TM=5.821E-01  e=5.444E+00  Tequatrovirus T4
  1g73-assembly2_B  TM=4.115E-01  e=9.584E+00  Homo sapiens
  6h2f-assembly1_J  TM=3.634E-01  e=9.057E+00  Aeromonas hydrophila subsp. hydrophila AL09-71

Sequence (97 aa):
MSTLPRSPSPTISDASLEKALDWLRDNAEAIGRAKADSVSTARMREHILALQMKQFATLPVSAQEREAKASKAYHDAIVAEAKAAGAYETMKALREA